Protein AF-A0A2V6TPJ4-F1 (afdb_monomer_lite)

Secondary structure (DSSP, 8-state):
-HHHHHHHHHHHHHHHHHTSPP----SS-PPP-----S---GGGG-TT---SSHHHHHHHHHHHHHH-

Sequence (68 aa):
MLVRSWLGALLLVFVVVSAAPPARAATEPGTMVWGLHVTLASRWLDPGDTEALITPFMVLYALHDALL

pLDDT: mean 86.69, std 9.32, range [60.28, 96.75]

Foldseek 3Di:
DVVVVVVVVVVVVVVVVVPDDPPDDPPDPDDDDDDDPDDDDPCLCDLVDDDPDCRSVVVVVVVVVVVD

Structure (mmCIF, N/CA/C/O backbone):
data_AF-A0A2V6TPJ4-F1
#
_entry.id   AF-A0A2V6TPJ4-F1
#
loop_
_atom_site.group_PDB
_atom_site.id
_atom_site.type_symbol
_atom_site.label_atom_id
_atom_site.label_alt_id
_atom_site.label_comp_id
_atom_site.label_asym_id
_atom_site.label_entity_id
_atom_site.label_seq_id
_atom_site.pdbx_PDB_ins_code
_atom_site.Cartn_x
_atom_site.Cartn_y
_atom_site.Cartn_z
_atom_site.occupancy
_atom_site.B_iso_or_equiv
_atom_site.auth_seq_id
_atom_site.auth_comp_id
_atom_site.auth_asym_id
_atom_site.auth_atom_id
_atom_site.pdbx_PDB_model_num
ATOM 1 N N . MET A 1 1 ? 49.054 8.132 -18.857 1.00 67.06 1 MET A N 1
ATOM 2 C CA . MET A 1 1 ? 48.474 6.818 -19.230 1.00 67.06 1 MET A CA 1
ATOM 3 C C . MET A 1 1 ? 47.253 6.471 -18.382 1.00 67.06 1 MET A C 1
ATOM 5 O O . MET A 1 1 ? 46.227 6.155 -18.965 1.00 67.06 1 MET A O 1
ATOM 9 N N . LEU A 1 2 ? 47.311 6.640 -17.052 1.00 77.69 2 LEU A N 1
ATOM 10 C CA . LEU A 1 2 ? 46.185 6.392 -16.138 1.00 77.69 2 LEU A CA 1
ATOM 11 C C . LEU A 1 2 ? 44.904 7.158 -16.534 1.00 77.69 2 LEU A C 1
ATOM 13 O O . LEU A 1 2 ? 43.891 6.534 -16.813 1.00 77.69 2 LEU A O 1
ATOM 17 N N . VAL A 1 3 ? 44.970 8.486 -16.694 1.00 79.94 3 VAL A N 1
ATOM 18 C CA . VAL A 1 3 ? 43.810 9.340 -17.055 1.00 79.94 3 VAL A CA 1
ATOM 19 C C . VAL A 1 3 ? 43.127 8.918 -18.365 1.00 79.94 3 VAL A C 1
ATOM 21 O O . VAL A 1 3 ? 41.906 8.919 -18.456 1.00 79.94 3 VAL A O 1
ATOM 24 N N . ARG A 1 4 ? 43.901 8.496 -19.374 1.00 83.69 4 ARG A N 1
ATOM 25 C CA . ARG A 1 4 ? 43.361 8.014 -20.658 1.00 83.69 4 ARG A CA 1
ATOM 26 C C . ARG A 1 4 ? 42.568 6.713 -20.476 1.00 83.69 4 ARG A C 1
ATOM 28 O O . ARG A 1 4 ? 41.530 6.551 -21.105 1.00 83.69 4 ARG A O 1
ATOM 35 N N . SER A 1 5 ? 43.043 5.825 -19.602 1.00 84.69 5 SER A N 1
ATOM 36 C CA . SER A 1 5 ? 42.362 4.568 -19.268 1.00 84.69 5 SER A CA 1
ATOM 37 C C . SER A 1 5 ? 41.031 4.821 -18.552 1.00 84.69 5 SER A C 1
ATOM 39 O O . SER A 1 5 ? 40.011 4.255 -18.931 1.00 84.69 5 SER A O 1
ATOM 41 N N . TRP A 1 6 ? 41.009 5.757 -17.596 1.00 93.31 6 TRP A N 1
ATOM 42 C CA . TRP A 1 6 ? 39.782 6.162 -16.897 1.00 93.31 6 TRP A CA 1
ATOM 43 C C . TRP A 1 6 ? 38.745 6.782 -17.834 1.00 93.31 6 TRP A C 1
ATOM 45 O O . TRP A 1 6 ? 37.569 6.442 -17.752 1.00 93.31 6 TRP A O 1
ATOM 55 N N . LEU A 1 7 ? 39.176 7.641 -18.762 1.00 94.81 7 LEU A N 1
ATOM 56 C CA . LEU A 1 7 ? 38.286 8.209 -19.778 1.00 94.81 7 LEU A CA 1
ATOM 57 C C . LEU A 1 7 ? 37.700 7.125 -20.690 1.00 94.81 7 LEU A C 1
ATOM 59 O O . LEU A 1 7 ? 36.512 7.163 -20.992 1.00 94.81 7 LEU A O 1
ATOM 63 N N . GLY A 1 8 ? 38.511 6.140 -21.087 1.00 95.62 8 GLY A N 1
ATOM 64 C CA . GLY A 1 8 ? 38.041 4.994 -21.867 1.00 95.62 8 GLY A CA 1
ATOM 65 C C . GLY A 1 8 ? 37.020 4.143 -21.110 1.00 95.62 8 GLY A C 1
ATOM 66 O O . GLY A 1 8 ? 35.981 3.798 -21.665 1.00 95.62 8 GLY A O 1
ATOM 67 N N . ALA A 1 9 ? 37.276 3.859 -19.831 1.00 95.38 9 ALA A N 1
ATOM 68 C CA . ALA A 1 9 ? 36.354 3.114 -18.977 1.00 95.38 9 ALA A CA 1
ATOM 69 C C . ALA A 1 9 ? 35.026 3.861 -18.766 1.00 95.38 9 ALA A C 1
ATOM 71 O O . ALA A 1 9 ? 33.962 3.259 -18.878 1.00 95.38 9 ALA A O 1
ATOM 72 N N . LEU A 1 10 ? 35.071 5.176 -18.526 1.00 96.69 10 LEU A N 1
ATOM 73 C CA . LEU A 1 10 ? 33.869 6.003 -18.384 1.00 96.69 10 LEU A CA 1
ATOM 74 C C . LEU A 1 10 ? 33.049 6.049 -19.673 1.00 96.69 10 LEU A C 1
ATOM 76 O O . LEU A 1 10 ? 31.827 5.931 -19.625 1.00 96.69 10 LEU A O 1
ATOM 80 N N . LEU A 1 11 ? 33.714 6.174 -20.823 1.00 96.75 11 LEU A N 1
ATOM 81 C CA . LEU A 1 11 ? 33.046 6.155 -22.121 1.00 96.75 11 LEU A CA 1
ATOM 82 C C . LEU A 1 11 ? 32.385 4.795 -22.383 1.00 96.75 11 LEU A C 1
ATOM 84 O O . LEU A 1 11 ? 31.245 4.745 -22.834 1.00 96.75 11 LEU A O 1
ATOM 88 N N . LEU A 1 12 ? 33.070 3.697 -22.051 1.00 96.25 12 LEU A N 1
ATOM 89 C CA . LEU A 1 12 ? 32.523 2.346 -22.169 1.00 96.25 12 LEU A CA 1
ATOM 90 C C . LEU A 1 12 ? 31.280 2.173 -21.289 1.00 96.25 12 LEU A C 1
ATOM 92 O O . LEU A 1 12 ? 30.253 1.704 -21.773 1.00 96.25 12 LEU A O 1
ATOM 96 N N . VAL A 1 13 ? 31.347 2.590 -20.021 1.00 96.31 13 VAL A N 1
ATOM 97 C CA . VAL A 1 13 ? 30.202 2.540 -19.098 1.00 96.31 13 VAL A CA 1
ATOM 98 C C . VAL A 1 13 ? 29.043 3.376 -19.634 1.00 96.31 13 VAL A C 1
ATOM 100 O O . VAL A 1 13 ? 27.910 2.904 -19.649 1.00 96.31 13 VAL A O 1
ATOM 103 N N . PHE A 1 14 ? 29.317 4.581 -20.136 1.00 96.25 14 PHE A N 1
ATOM 104 C CA . PHE A 1 14 ? 28.290 5.446 -20.712 1.00 96.25 14 PHE A CA 1
ATOM 105 C C . PHE A 1 14 ? 27.593 4.799 -21.916 1.00 96.25 14 PHE A C 1
ATOM 107 O O . PHE A 1 14 ? 26.365 4.822 -21.998 1.00 96.25 14 PHE A O 1
ATOM 114 N N . VAL A 1 15 ? 28.358 4.179 -22.820 1.00 96.19 15 VAL A N 1
ATOM 115 C CA . VAL A 1 15 ? 27.812 3.463 -23.984 1.00 96.19 15 VAL A CA 1
ATOM 116 C C . VAL A 1 15 ? 26.959 2.272 -23.543 1.00 96.19 15 VAL A C 1
ATOM 118 O O . VAL A 1 15 ? 25.850 2.105 -24.044 1.00 96.19 15 VAL A O 1
ATOM 121 N N . VAL A 1 16 ? 27.435 1.479 -22.579 1.00 95.06 16 VAL A N 1
ATOM 122 C CA . VAL A 1 16 ? 26.703 0.311 -22.061 1.00 95.06 16 VAL A CA 1
ATOM 123 C C . VAL A 1 16 ? 25.392 0.723 -21.392 1.00 95.06 16 VAL A C 1
ATOM 125 O O . VAL A 1 16 ? 24.358 0.117 -21.659 1.00 95.06 16 VAL A O 1
ATOM 128 N N . VAL A 1 17 ? 25.407 1.769 -20.563 1.00 93.06 17 VAL A N 1
ATOM 129 C CA . VAL A 1 17 ? 24.201 2.259 -19.876 1.00 93.06 17 VAL A CA 1
ATOM 130 C C . VAL A 1 17 ? 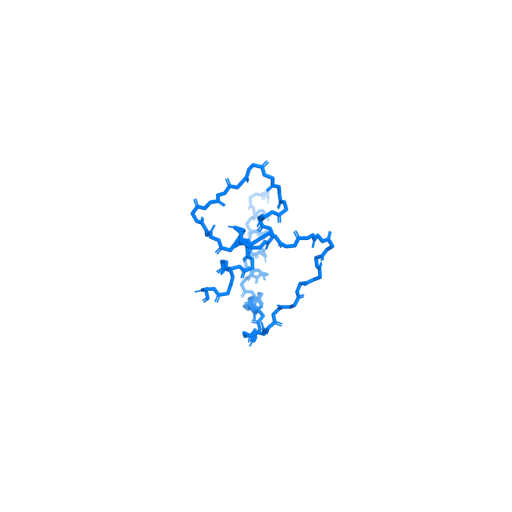23.207 2.866 -20.869 1.00 93.06 17 VAL A C 1
ATOM 132 O O . VAL A 1 17 ? 22.011 2.621 -20.758 1.00 93.06 17 VAL A O 1
ATOM 135 N N . SER A 1 18 ? 23.685 3.604 -21.872 1.00 91.31 18 SER A N 1
ATOM 136 C CA . SER A 1 18 ? 22.818 4.241 -22.876 1.00 91.31 18 SER A CA 1
ATOM 137 C C . SER A 1 18 ? 22.171 3.241 -23.837 1.00 91.31 18 SER A C 1
ATOM 139 O O . SER A 1 18 ? 21.126 3.530 -24.413 1.00 91.31 18 SER A O 1
ATOM 141 N N . ALA A 1 19 ? 22.792 2.075 -24.028 1.00 91.75 19 ALA A N 1
ATOM 142 C CA . ALA A 1 19 ? 22.258 0.994 -24.850 1.00 91.75 19 ALA A CA 1
ATOM 143 C C . ALA A 1 19 ? 21.300 0.066 -24.082 1.00 91.75 19 ALA A C 1
ATOM 145 O O . ALA A 1 19 ? 20.705 -0.828 -24.689 1.00 91.75 19 ALA A O 1
ATOM 146 N N . ALA A 1 20 ? 21.149 0.244 -22.765 1.00 87.88 20 ALA A N 1
ATOM 147 C CA . ALA A 1 20 ? 20.211 -0.549 -21.989 1.00 87.88 20 ALA A CA 1
ATOM 148 C C . ALA A 1 20 ? 18.770 -0.246 -22.450 1.00 87.88 20 ALA A C 1
ATOM 150 O O . ALA A 1 20 ? 18.397 0.924 -22.572 1.00 87.88 20 ALA A O 1
ATOM 151 N N . PRO A 1 21 ? 17.938 -1.272 -22.712 1.00 85.94 21 PRO A N 1
ATOM 152 C CA . PRO A 1 21 ? 16.531 -1.045 -23.007 1.00 85.94 21 PRO A CA 1
ATOM 153 C C . PRO A 1 21 ? 15.857 -0.345 -21.816 1.00 85.94 21 PRO A C 1
ATOM 155 O O . PRO A 1 21 ? 16.255 -0.581 -20.670 1.00 85.94 21 PRO A O 1
ATOM 158 N N . PRO A 1 22 ? 14.824 0.488 -22.051 1.00 80.38 22 PRO A N 1
ATOM 159 C CA . PRO A 1 22 ? 14.076 1.090 -20.957 1.00 80.38 22 PRO A CA 1
ATOM 160 C C . PRO A 1 22 ? 13.551 -0.018 -20.044 1.00 80.38 22 PRO A C 1
ATOM 162 O O . PRO A 1 22 ? 12.996 -1.013 -20.524 1.00 80.38 22 PRO A O 1
ATOM 165 N N . ALA A 1 23 ? 13.745 0.148 -18.734 1.00 77.12 23 ALA A N 1
ATOM 166 C CA . ALA A 1 23 ? 13.196 -0.766 -17.748 1.00 77.12 23 ALA A CA 1
ATOM 167 C C . ALA A 1 23 ? 11.685 -0.861 -17.981 1.00 77.12 23 ALA A C 1
ATOM 169 O O . ALA A 1 23 ? 10.959 0.128 -17.863 1.00 77.12 23 ALA A O 1
ATOM 170 N N . ARG A 1 24 ? 11.213 -2.043 -18.381 1.00 70.38 24 ARG A N 1
ATOM 171 C CA . ARG A 1 24 ? 9.782 -2.272 -18.540 1.00 70.38 24 ARG A CA 1
ATOM 172 C C . ARG A 1 24 ? 9.217 -2.435 -17.138 1.00 70.38 24 ARG A C 1
ATOM 174 O O . ARG A 1 24 ? 9.497 -3.436 -16.483 1.00 70.38 24 ARG A O 1
ATOM 181 N N . ALA A 1 25 ? 8.447 -1.454 -16.676 1.00 69.06 25 ALA A N 1
ATOM 182 C CA . ALA A 1 25 ? 7.533 -1.689 -15.568 1.00 69.06 25 ALA A CA 1
ATOM 183 C C . ALA A 1 25 ? 6.617 -2.869 -15.943 1.00 69.06 25 ALA A C 1
ATOM 185 O O . ALA A 1 25 ? 6.272 -3.037 -17.122 1.00 69.06 25 ALA A O 1
ATOM 186 N N . ALA A 1 26 ? 6.276 -3.711 -14.962 1.00 68.44 26 ALA A N 1
ATOM 187 C CA . ALA A 1 26 ? 5.353 -4.823 -15.162 1.00 68.44 26 ALA A CA 1
ATOM 188 C C . ALA A 1 26 ? 4.095 -4.295 -15.875 1.00 68.44 26 ALA A C 1
ATOM 190 O O . ALA A 1 26 ? 3.466 -3.346 -15.423 1.00 68.44 26 ALA A O 1
ATOM 191 N N . THR A 1 27 ? 3.826 -4.823 -17.069 1.00 61.31 27 THR A N 1
ATOM 192 C CA . THR A 1 27 ? 3.002 -4.154 -18.093 1.00 61.31 27 THR A CA 1
ATOM 193 C C . THR A 1 27 ? 1.490 -4.350 -17.903 1.00 61.31 27 THR A C 1
ATOM 195 O O . THR A 1 27 ? 0.727 -3.994 -18.787 1.00 61.31 27 THR A O 1
ATOM 198 N N . GLU A 1 28 ? 1.016 -4.836 -16.756 1.00 60.28 28 GLU A N 1
ATOM 199 C CA . GLU A 1 28 ? -0.424 -4.944 -16.481 1.00 60.28 28 GLU A CA 1
ATOM 200 C C . GLU A 1 28 ? -0.735 -4.482 -15.050 1.00 60.28 28 GLU A C 1
ATOM 202 O O . GLU A 1 28 ? -0.065 -4.942 -14.118 1.00 60.28 28 GLU A O 1
ATOM 207 N N . PRO A 1 29 ? -1.776 -3.651 -14.838 1.00 64.94 29 PRO A N 1
ATOM 208 C CA . PRO A 1 29 ? -2.478 -3.582 -13.563 1.00 64.94 29 PRO A CA 1
ATOM 209 C C . PRO A 1 29 ? -3.152 -4.942 -13.327 1.00 64.94 29 PRO A C 1
ATOM 211 O O . PRO A 1 29 ? -4.309 -5.169 -13.669 1.00 64.94 29 PRO A O 1
ATOM 214 N N . GLY A 1 30 ? -2.380 -5.903 -12.830 1.00 73.12 30 GLY A N 1
ATOM 215 C CA . GLY A 1 30 ? -2.869 -7.228 -12.476 1.00 73.12 30 GLY A CA 1
ATOM 216 C C . GLY A 1 30 ? -3.372 -7.249 -11.037 1.00 73.12 30 GLY A C 1
ATOM 217 O O . GLY A 1 30 ? -2.791 -6.617 -10.156 1.00 73.12 30 GLY A O 1
ATOM 218 N N . THR A 1 31 ? -4.426 -8.016 -10.762 1.00 80.62 31 THR A N 1
ATOM 219 C CA . THR A 1 31 ? -4.809 -8.317 -9.378 1.00 80.62 31 THR A CA 1
ATOM 220 C C . THR A 1 31 ? -3.710 -9.147 -8.715 1.00 80.62 31 THR A C 1
ATOM 222 O O . THR A 1 31 ? -3.446 -10.278 -9.124 1.00 80.62 31 THR A O 1
ATOM 225 N N . MET A 1 32 ? -3.084 -8.605 -7.669 1.00 83.94 32 MET A N 1
ATOM 226 C CA . MET A 1 32 ? -2.161 -9.352 -6.818 1.00 83.94 32 MET A CA 1
ATOM 227 C C . MET A 1 32 ? -2.942 -10.062 -5.706 1.00 83.94 32 MET A C 1
ATOM 229 O O . MET A 1 32 ? -3.731 -9.440 -5.000 1.00 83.94 32 MET A O 1
ATOM 233 N N . VAL A 1 33 ? -2.712 -11.365 -5.527 1.00 87.56 33 VAL A N 1
ATOM 234 C CA . VAL A 1 33 ? -3.351 -12.167 -4.468 1.00 87.56 33 VAL A CA 1
ATOM 235 C C . VAL A 1 33 ? -2.320 -12.527 -3.405 1.00 87.56 33 VAL A C 1
ATOM 237 O O . VAL A 1 33 ? -1.268 -13.080 -3.721 1.00 87.56 33 VAL A O 1
ATOM 240 N N . TRP A 1 34 ? -2.623 -12.218 -2.143 1.00 87.50 34 TRP A N 1
ATOM 241 C CA . TRP A 1 34 ? -1.731 -12.445 -1.005 1.00 87.50 34 TRP A CA 1
ATOM 242 C C . TRP A 1 34 ? -2.223 -13.632 -0.174 1.00 87.50 34 TRP A C 1
ATOM 244 O O . TRP A 1 34 ? -3.396 -13.704 0.192 1.00 87.50 34 TRP A O 1
ATOM 254 N N . GLY A 1 35 ? -1.320 -14.558 0.154 1.00 91.25 35 GLY A N 1
ATOM 255 C CA . GLY A 1 35 ? -1.579 -15.638 1.105 1.00 91.25 35 GLY A CA 1
ATOM 256 C C . GLY A 1 35 ? -1.060 -15.263 2.489 1.00 91.25 35 GLY A C 1
ATOM 257 O O . GLY A 1 35 ? 0.150 -15.239 2.698 1.00 91.25 35 GLY A O 1
ATOM 258 N N . LEU A 1 36 ? -1.957 -14.983 3.436 1.00 89.81 36 LEU A N 1
ATOM 259 C CA . LEU A 1 36 ? -1.596 -14.603 4.803 1.00 89.81 36 LEU A CA 1
ATOM 260 C C . LEU A 1 36 ? -2.051 -15.681 5.792 1.00 89.81 36 LEU A C 1
ATOM 262 O O . LEU A 1 36 ? -3.229 -16.028 5.838 1.00 89.81 36 LEU A O 1
ATOM 266 N N . HIS A 1 37 ? -1.129 -16.193 6.611 1.00 94.50 37 HIS A N 1
ATOM 267 C CA . HIS A 1 37 ? -1.461 -17.101 7.712 1.00 94.50 37 HIS A CA 1
ATOM 268 C C . HIS A 1 37 ? -1.616 -16.317 9.018 1.00 94.50 37 HIS A C 1
ATOM 270 O O . HIS A 1 37 ? -0.735 -16.305 9.877 1.00 94.50 37 HIS A O 1
ATOM 276 N N . VAL A 1 38 ? -2.729 -15.601 9.135 1.00 92.00 38 VAL A N 1
ATOM 277 C CA . VAL A 1 38 ? -3.062 -14.784 10.302 1.00 92.00 38 VAL A CA 1
ATOM 278 C C . VAL A 1 38 ? -4.575 -14.613 10.388 1.00 92.00 38 VAL A C 1
ATOM 280 O O . VAL A 1 38 ? -5.263 -14.624 9.369 1.00 92.00 38 VAL A O 1
ATOM 283 N N . THR A 1 39 ? -5.104 -14.414 11.592 1.00 93.25 39 THR A N 1
ATOM 284 C CA . THR A 1 39 ? -6.470 -13.907 11.752 1.00 93.25 39 THR A CA 1
ATOM 285 C C . THR A 1 39 ? -6.502 -12.432 11.366 1.00 93.25 39 THR A C 1
ATOM 287 O O . THR A 1 39 ? -5.886 -11.605 12.038 1.00 93.25 39 THR A O 1
ATOM 290 N N . LEU A 1 40 ? -7.215 -12.097 10.290 1.00 91.81 40 LEU A N 1
ATOM 291 C CA . LEU A 1 40 ? -7.348 -10.716 9.834 1.00 91.81 40 LEU A CA 1
ATOM 292 C C . LEU A 1 40 ? -8.191 -9.904 10.827 1.00 91.81 40 LEU A C 1
ATOM 294 O O . LEU A 1 40 ? -9.377 -10.180 11.015 1.00 91.81 40 LEU A O 1
ATOM 298 N N . ALA A 1 41 ? -7.586 -8.890 11.443 1.00 92.62 41 ALA A N 1
ATOM 299 C CA . ALA A 1 41 ? -8.303 -7.925 12.266 1.00 92.62 41 ALA A CA 1
ATOM 300 C C . ALA A 1 41 ? -8.867 -6.799 11.387 1.00 92.62 41 ALA A C 1
ATOM 302 O O . ALA A 1 41 ? -8.146 -6.222 10.577 1.00 92.62 41 ALA A O 1
ATOM 303 N N . SER A 1 42 ? -10.140 -6.440 11.575 1.00 92.00 42 SER A N 1
ATOM 304 C CA . SER A 1 42 ? -10.801 -5.387 10.784 1.00 92.00 42 SER A CA 1
ATOM 305 C C . SER A 1 42 ? -10.143 -4.013 10.927 1.00 92.00 42 SER A C 1
ATOM 307 O O . SER A 1 42 ? -10.129 -3.249 9.969 1.00 92.00 42 SER A O 1
ATOM 309 N N . ARG A 1 43 ? -9.558 -3.712 12.094 1.00 91.38 43 ARG A N 1
ATOM 310 C CA . ARG A 1 43 ? -8.858 -2.443 12.353 1.00 91.38 43 ARG A CA 1
ATOM 311 C C . ARG A 1 43 ? -7.638 -2.215 11.454 1.00 91.38 43 ARG A C 1
ATOM 313 O O . ARG A 1 43 ? -7.310 -1.075 11.181 1.00 91.38 43 ARG A O 1
ATOM 320 N N . TRP A 1 44 ? -7.018 -3.275 10.924 1.00 92.50 44 TRP A N 1
ATOM 321 C CA . TRP A 1 44 ? -5.879 -3.158 9.997 1.00 92.50 44 TRP A CA 1
ATOM 322 C C . TRP A 1 44 ? -6.261 -2.562 8.635 1.00 92.50 44 TRP A C 1
ATOM 324 O O . TRP A 1 44 ? -5.381 -2.305 7.818 1.00 92.50 44 TRP A O 1
ATOM 334 N N . LEU A 1 45 ? -7.560 -2.375 8.375 1.00 91.25 45 LEU A N 1
ATOM 335 C CA . LEU A 1 45 ? -8.072 -1.724 7.172 1.00 91.25 45 LEU A CA 1
ATOM 336 C C . LEU A 1 45 ? -8.141 -0.192 7.298 1.00 91.25 45 LEU A C 1
ATOM 338 O O . LEU A 1 45 ? -8.428 0.470 6.303 1.00 91.25 45 LEU A O 1
ATOM 342 N N . ASP A 1 46 ? -7.898 0.368 8.489 1.00 91.81 46 ASP A N 1
ATOM 343 C CA . ASP A 1 46 ? -7.801 1.814 8.702 1.00 91.81 46 ASP A CA 1
ATOM 344 C C . ASP A 1 46 ? -6.332 2.268 8.590 1.00 91.81 46 ASP A C 1
ATOM 346 O O . ASP A 1 46 ? -5.525 1.951 9.466 1.00 91.81 46 ASP A O 1
ATOM 350 N N . PRO A 1 47 ? -5.948 3.027 7.547 1.00 88.31 47 PRO A N 1
ATOM 351 C CA . PRO A 1 47 ? -4.576 3.508 7.402 1.00 88.31 47 PRO A CA 1
ATOM 352 C C . PRO A 1 47 ? -4.163 4.527 8.478 1.00 88.31 47 PRO A C 1
ATOM 354 O O . PRO A 1 47 ? -2.971 4.808 8.611 1.00 88.31 47 PRO A O 1
ATOM 357 N N . GLY A 1 48 ? -5.112 5.095 9.233 1.00 89.50 48 GLY A N 1
ATOM 358 C CA . GLY A 1 48 ? -4.841 6.004 10.348 1.00 89.50 48 GLY A CA 1
ATOM 359 C C . GLY A 1 48 ? -4.444 5.307 11.654 1.00 89.50 48 G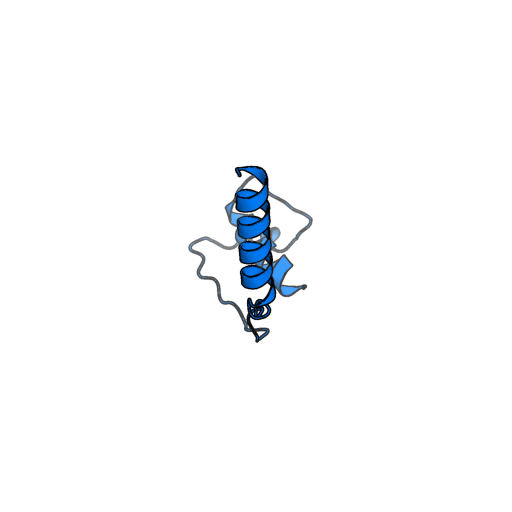LY A C 1
ATOM 360 O O . GLY A 1 48 ? -3.937 5.978 12.555 1.00 89.50 48 GLY A O 1
ATOM 361 N N . ASP A 1 49 ? -4.641 3.990 11.762 1.00 85.44 49 ASP A N 1
ATOM 362 C CA . ASP A 1 49 ? -4.350 3.201 12.964 1.00 85.44 49 ASP A CA 1
ATOM 363 C C . ASP A 1 49 ? -3.174 2.239 12.716 1.00 85.44 49 ASP A C 1
ATOM 365 O O . ASP A 1 49 ? -3.328 1.108 12.250 1.00 85.44 49 ASP A O 1
ATOM 369 N N . THR A 1 50 ? -1.954 2.704 13.003 1.00 85.31 50 THR A N 1
ATOM 370 C CA . THR A 1 50 ? -0.730 1.907 12.842 1.00 85.31 50 THR A CA 1
ATOM 371 C C . THR A 1 50 ? -0.303 1.264 14.157 1.00 85.31 50 THR A C 1
ATOM 373 O O . THR A 1 50 ? 0.153 1.941 15.081 1.00 85.31 50 THR A O 1
ATOM 376 N N . GLU A 1 51 ? -0.360 -0.063 14.223 1.00 85.81 51 GLU A N 1
ATOM 377 C CA . GLU A 1 51 ? 0.181 -0.818 15.353 1.00 85.81 51 GLU A CA 1
ATOM 37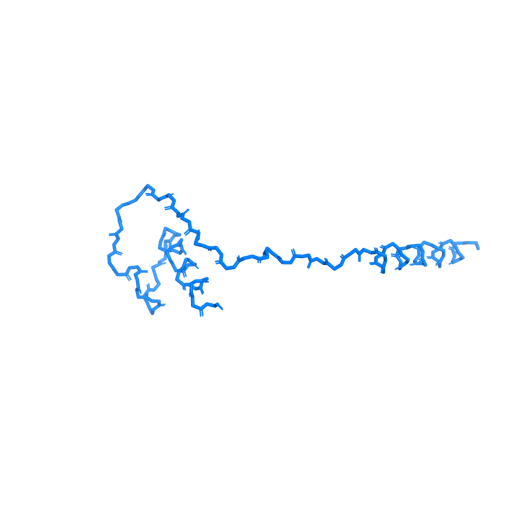8 C C . GLU A 1 51 ? 1.706 -0.966 15.257 1.00 85.81 51 GLU A C 1
ATOM 380 O O . GLU A 1 51 ? 2.272 -1.075 14.172 1.00 85.81 51 GLU A O 1
ATOM 385 N N . ALA A 1 52 ? 2.388 -1.083 16.398 1.00 85.38 52 ALA A N 1
ATOM 386 C CA . ALA A 1 52 ? 3.831 -1.337 16.460 1.00 85.38 52 ALA A CA 1
ATOM 387 C C . ALA A 1 52 ? 4.202 -2.816 16.183 1.00 85.38 52 ALA A C 1
ATOM 389 O O . ALA A 1 52 ? 5.043 -3.397 16.870 1.00 85.38 52 ALA A O 1
ATOM 390 N N . LEU A 1 53 ? 3.551 -3.448 15.201 1.00 87.88 53 LEU A N 1
ATOM 391 C CA . LEU A 1 53 ? 3.741 -4.846 14.801 1.00 87.88 53 LEU A CA 1
ATOM 392 C C . LEU A 1 53 ? 3.859 -4.934 13.280 1.00 87.88 53 LEU A C 1
ATOM 394 O O . LEU A 1 53 ? 3.142 -4.243 12.574 1.00 87.88 53 LEU A O 1
ATOM 398 N N . ILE A 1 54 ? 4.709 -5.820 12.758 1.00 88.81 54 ILE A N 1
ATOM 399 C CA . ILE A 1 54 ? 4.932 -5.927 11.304 1.00 88.81 54 ILE A CA 1
ATOM 400 C C . ILE A 1 54 ? 3.749 -6.539 10.542 1.00 88.81 54 ILE A C 1
ATOM 402 O O . ILE A 1 54 ? 3.546 -6.260 9.366 1.00 88.81 54 ILE A O 1
ATOM 406 N N . THR A 1 55 ? 2.946 -7.366 11.208 1.00 92.44 55 THR A N 1
ATOM 407 C CA . THR A 1 55 ? 1.828 -8.088 10.595 1.00 92.44 55 THR A CA 1
ATOM 408 C C . THR A 1 55 ? 0.788 -7.176 9.925 1.00 92.44 55 THR A C 1
ATOM 410 O O . THR A 1 55 ? 0.485 -7.422 8.757 1.00 92.44 55 THR A O 1
ATOM 413 N N . PRO A 1 56 ? 0.280 -6.104 10.570 1.00 92.69 56 PRO A N 1
ATOM 414 C CA . PRO A 1 56 ? -0.627 -5.154 9.920 1.00 92.69 56 PRO A CA 1
ATOM 415 C C . PRO A 1 56 ? -0.007 -4.407 8.738 1.00 92.69 56 PRO A C 1
ATOM 417 O O . PRO A 1 56 ? -0.729 -4.061 7.806 1.00 92.69 56 PRO A O 1
ATOM 420 N N . PHE A 1 57 ? 1.318 -4.214 8.707 1.00 91.88 57 PHE A N 1
ATOM 421 C CA . PHE A 1 57 ? 1.964 -3.530 7.582 1.00 91.88 57 PHE A CA 1
ATOM 422 C C . PHE A 1 57 ? 1.794 -4.285 6.265 1.00 91.88 57 PHE A C 1
ATOM 424 O O . PHE A 1 57 ? 1.704 -3.643 5.227 1.00 91.88 57 PHE A O 1
ATOM 431 N N . MET A 1 58 ? 1.672 -5.618 6.281 1.00 91.94 58 MET A N 1
ATOM 432 C CA . MET A 1 58 ? 1.339 -6.375 5.068 1.00 91.94 58 MET A CA 1
ATOM 433 C C . MET A 1 58 ? 0.012 -5.898 4.448 1.00 91.94 58 MET A C 1
ATOM 435 O O . MET A 1 58 ? -0.07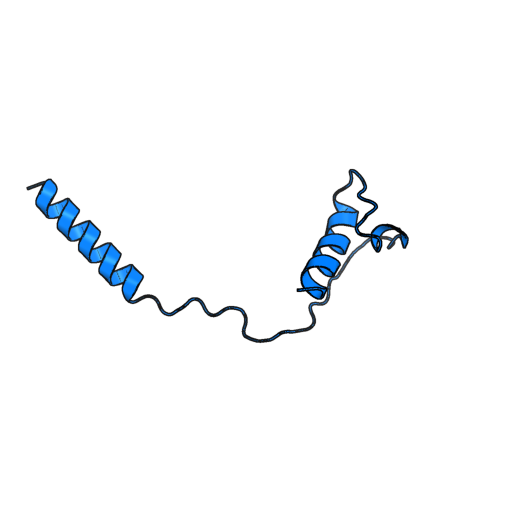0 -5.697 3.242 1.00 91.94 58 MET A O 1
ATOM 439 N N . VAL A 1 59 ? -1.012 -5.654 5.272 1.00 92.38 59 VAL A N 1
ATOM 440 C CA . VAL A 1 59 ? -2.322 -5.164 4.809 1.00 92.38 59 VAL A CA 1
ATOM 441 C C . VAL A 1 59 ? -2.242 -3.700 4.377 1.00 92.38 59 VAL A C 1
ATOM 443 O O . VAL A 1 59 ? -2.776 -3.348 3.329 1.00 92.38 59 VAL A O 1
ATOM 446 N N . LEU A 1 60 ? -1.532 -2.861 5.137 1.00 92.44 60 LEU A N 1
ATOM 447 C CA . LEU A 1 60 ? -1.344 -1.445 4.800 1.00 92.44 60 LEU A CA 1
ATOM 448 C C . LEU A 1 60 ? -0.606 -1.258 3.468 1.00 92.44 60 LEU A C 1
ATOM 450 O O . LEU A 1 60 ? -0.981 -0.383 2.694 1.00 92.44 60 LEU A O 1
ATOM 454 N N . TYR A 1 61 ? 0.388 -2.098 3.164 1.00 90.88 61 TYR A N 1
ATOM 455 C CA . TYR A 1 61 ? 1.053 -2.083 1.858 1.00 90.88 61 TYR A CA 1
ATOM 456 C C . TYR A 1 61 ? 0.122 -2.531 0.732 1.00 90.88 61 TYR A C 1
ATOM 458 O O . TYR A 1 61 ? 0.087 -1.883 -0.307 1.00 90.88 61 TYR A O 1
ATOM 466 N N . ALA A 1 62 ? -0.684 -3.577 0.942 1.00 91.00 62 ALA A N 1
ATOM 467 C CA . ALA A 1 62 ? -1.673 -3.990 -0.052 1.00 91.00 62 ALA A CA 1
ATOM 468 C C . ALA A 1 62 ? -2.715 -2.887 -0.331 1.00 91.00 62 ALA A C 1
ATOM 470 O O . ALA A 1 62 ? -3.101 -2.688 -1.479 1.00 91.00 62 ALA A O 1
ATOM 471 N N . LEU A 1 63 ? -3.146 -2.147 0.699 1.00 90.94 63 LEU A N 1
ATOM 472 C CA . LEU A 1 63 ? -4.037 -0.989 0.552 1.00 90.94 63 LEU A CA 1
ATOM 473 C C . LEU A 1 63 ? -3.355 0.170 -0.179 1.00 90.94 63 LEU A C 1
ATOM 475 O O . LEU A 1 63 ? -3.953 0.751 -1.079 1.00 90.94 63 LEU A O 1
ATOM 479 N N . HIS A 1 64 ? -2.115 0.492 0.195 1.00 90.25 64 HIS A N 1
ATOM 480 C CA . HIS A 1 64 ? -1.313 1.521 -0.463 1.00 90.25 64 HIS A CA 1
ATOM 481 C C . HIS A 1 64 ? -1.171 1.241 -1.964 1.00 90.25 64 HIS A C 1
ATOM 483 O O . HIS A 1 64 ? -1.472 2.111 -2.777 1.00 90.25 64 HIS A O 1
ATOM 489 N N . ASP A 1 65 ? -0.789 0.017 -2.328 1.00 88.25 65 ASP A N 1
ATOM 490 C CA . ASP A 1 65 ? -0.581 -0.376 -3.723 1.00 88.25 65 ASP A CA 1
ATOM 491 C C . ASP A 1 65 ? -1.892 -0.482 -4.517 1.00 88.25 65 ASP A C 1
ATOM 493 O O . ASP A 1 65 ? -1.871 -0.343 -5.733 1.00 88.25 65 ASP A O 1
ATOM 497 N N . ALA A 1 66 ? -3.033 -0.710 -3.857 1.00 86.12 66 ALA A N 1
ATOM 498 C CA . ALA A 1 66 ? -4.344 -0.745 -4.508 1.00 86.12 66 ALA A CA 1
ATOM 499 C C . ALA A 1 66 ? -4.938 0.649 -4.792 1.00 86.12 66 ALA A C 1
ATOM 501 O O . ALA A 1 66 ? -5.866 0.757 -5.595 1.00 86.12 66 ALA A O 1
ATOM 502 N N . LEU A 1 67 ? -4.465 1.694 -4.103 1.00 81.12 67 LEU A N 1
ATOM 503 C CA . LEU A 1 67 ? -4.910 3.082 -4.294 1.00 81.12 67 LEU A CA 1
ATOM 504 C C . LEU A 1 67 ? -4.047 3.868 -5.297 1.00 81.12 67 LEU A C 1
ATOM 506 O O . LEU A 1 67 ? -4.442 4.970 -5.686 1.00 81.12 67 LE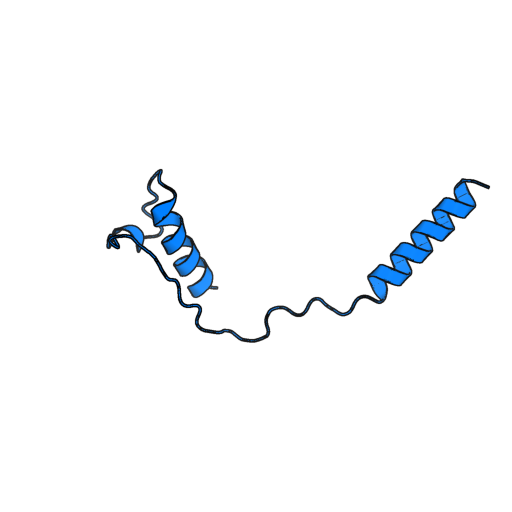U A O 1
ATOM 510 N N . LEU A 1 68 ? -2.884 3.329 -5.674 1.00 61.38 68 LEU A N 1
ATOM 511 C CA . LE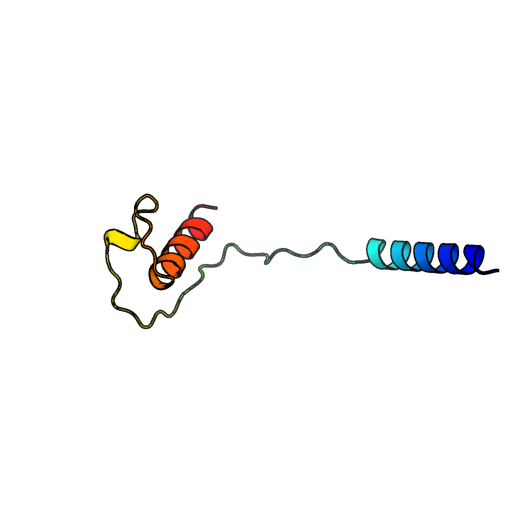U A 1 68 ? -1.985 3.868 -6.700 1.00 61.38 68 LEU A CA 1
ATOM 512 C C . LEU A 1 68 ? -2.332 3.328 -8.091 1.00 61.38 68 LEU A C 1
ATOM 514 O O . LEU A 1 68 ? -2.185 4.116 -9.054 1.00 61.38 68 LEU A O 1
#

Radius of gyration: 22.75 Å; chains: 1; bounding box: 59×26×41 Å